Protein AF-A0A2G2Z7M9-F1 (afdb_monomer)

Foldseek 3Di:
DDDDDDDDDDDDDDPPDDDDPPCPPCPPDPLQPDQPQKDKDFAAVCLVVDQKDWDDLSNCVSLVLQCDWAWEWEAEPVRDIFIWTWDHDPRTIITGDRSNVVCVVVVGDGGWMKMWGFPDRDRHTYIYIYTDDDDD

Structure (mmCIF, N/CA/C/O backbone):
data_AF-A0A2G2Z7M9-F1
#
_entry.id   AF-A0A2G2Z7M9-F1
#
loop_
_atom_site.group_PDB
_atom_site.id
_atom_site.type_symbol
_atom_site.label_atom_id
_atom_site.label_alt_id
_atom_site.label_comp_id
_atom_site.label_asym_id
_atom_site.label_entity_id
_atom_site.label_seq_id
_atom_site.pdbx_PDB_ins_code
_atom_site.Cartn_x
_atom_site.Cartn_y
_atom_site.Cartn_z
_atom_site.occupancy
_atom_site.B_iso_or_equiv
_atom_site.auth_seq_id
_atom_site.auth_comp_id
_atom_site.auth_asym_id
_atom_site.auth_atom_id
_atom_site.pdbx_PDB_model_num
ATOM 1 N N . MET A 1 1 ? 53.435 -77.928 -25.955 1.00 36.69 1 MET A N 1
ATOM 2 C CA . MET A 1 1 ? 52.472 -78.988 -25.582 1.00 36.69 1 MET A CA 1
ATOM 3 C C . MET A 1 1 ? 52.298 -78.982 -24.071 1.00 36.69 1 MET A C 1
ATOM 5 O O . MET A 1 1 ? 53.256 -78.711 -23.362 1.00 36.69 1 MET A O 1
ATOM 9 N N . HIS A 1 2 ? 51.055 -79.149 -23.628 1.00 43.03 2 HIS A N 1
ATOM 10 C CA . HIS A 1 2 ? 50.529 -78.867 -22.290 1.00 43.03 2 HIS A CA 1
ATOM 11 C C . HIS A 1 2 ? 51.113 -79.732 -21.168 1.00 43.03 2 HIS A C 1
ATOM 13 O O . HIS A 1 2 ? 51.324 -80.916 -21.385 1.00 43.03 2 HIS A O 1
ATOM 19 N N . HIS A 1 3 ? 51.203 -79.180 -19.951 1.00 38.16 3 HIS A N 1
ATOM 20 C CA . HIS A 1 3 ? 50.955 -79.927 -18.711 1.00 38.16 3 HIS A CA 1
ATOM 21 C C . HIS A 1 3 ? 50.396 -78.995 -17.617 1.00 38.16 3 HIS A C 1
ATOM 23 O O . HIS A 1 3 ? 50.790 -77.837 -17.502 1.00 38.16 3 HIS A O 1
ATOM 29 N N . PHE A 1 4 ? 49.415 -79.506 -16.873 1.00 32.00 4 PHE A N 1
ATOM 30 C CA . PHE A 1 4 ? 48.501 -78.804 -15.964 1.00 32.00 4 PHE A CA 1
ATOM 31 C C . PHE A 1 4 ? 48.712 -79.246 -14.499 1.00 32.00 4 PHE A C 1
ATOM 33 O O . PHE A 1 4 ? 49.033 -80.412 -14.273 1.00 32.00 4 PHE A O 1
ATOM 40 N N . SER A 1 5 ? 48.293 -78.371 -13.562 1.00 41.75 5 SER A N 1
ATOM 41 C CA . SER A 1 5 ? 47.695 -78.644 -12.221 1.00 41.75 5 SER A CA 1
ATOM 42 C C . SER A 1 5 ? 48.623 -78.940 -11.020 1.00 41.75 5 SER A C 1
ATOM 44 O O . SER A 1 5 ? 49.726 -79.415 -11.262 1.00 41.75 5 SER A O 1
ATOM 46 N N . PRO A 1 6 ? 48.202 -78.755 -9.725 1.00 47.72 6 PRO A N 1
ATOM 47 C CA . PRO A 1 6 ? 46.845 -78.475 -9.185 1.00 47.72 6 PRO A CA 1
ATOM 48 C C . PRO A 1 6 ? 46.680 -77.479 -7.978 1.00 47.72 6 PRO A C 1
ATOM 50 O O . PRO A 1 6 ? 47.601 -77.188 -7.230 1.00 47.72 6 PRO A O 1
ATOM 53 N N . LYS A 1 7 ? 45.404 -77.088 -7.759 1.00 36.91 7 LYS A N 1
ATOM 54 C CA . LYS A 1 7 ? 44.588 -76.886 -6.5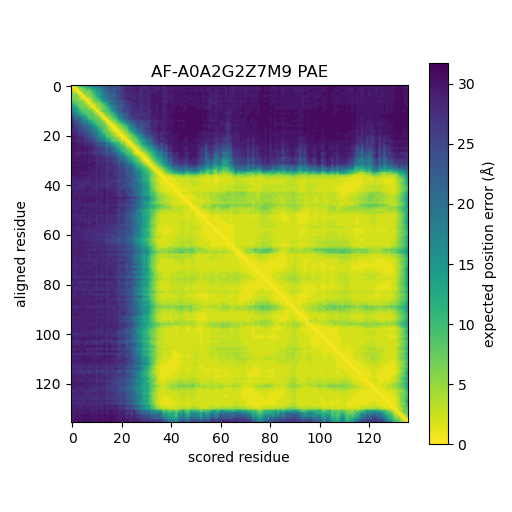16 1.00 36.91 7 LYS A CA 1
ATOM 55 C C . LYS A 1 7 ? 45.106 -76.136 -5.261 1.00 36.91 7 LYS A C 1
ATOM 57 O O . LYS A 1 7 ? 45.993 -76.600 -4.560 1.00 36.91 7 LYS A O 1
ATOM 62 N N . GLY A 1 8 ? 44.280 -75.182 -4.793 1.00 32.78 8 GLY A N 1
ATOM 63 C CA . GLY A 1 8 ? 44.208 -74.726 -3.391 1.00 32.78 8 GLY A CA 1
ATOM 64 C C . GLY A 1 8 ? 42.917 -73.947 -3.060 1.00 32.78 8 GLY A C 1
ATOM 65 O O . GLY A 1 8 ? 42.559 -73.015 -3.763 1.00 32.78 8 GLY A O 1
ATOM 66 N N . LYS A 1 9 ? 42.198 -74.376 -2.013 1.00 37.69 9 LYS A N 1
ATOM 67 C CA . LYS A 1 9 ? 40.903 -73.885 -1.458 1.00 37.69 9 LYS A CA 1
ATOM 68 C C . LYS A 1 9 ? 41.109 -72.510 -0.753 1.00 37.69 9 LYS A C 1
ATOM 70 O O . LYS A 1 9 ? 42.237 -72.232 -0.380 1.00 37.69 9 LYS A O 1
ATOM 75 N N . LYS A 1 10 ? 40.142 -71.626 -0.441 1.00 33.97 10 LYS A N 1
ATOM 76 C CA . LYS A 1 10 ? 38.967 -71.778 0.450 1.00 33.97 10 LYS A CA 1
ATOM 77 C C . LYS A 1 10 ? 38.227 -70.415 0.596 1.00 33.97 10 LYS A C 1
ATOM 79 O O . LYS A 1 10 ? 38.822 -69.361 0.428 1.00 33.97 10 LYS A O 1
ATOM 84 N N . SER A 1 11 ? 36.948 -70.500 0.963 1.00 39.31 11 SER A N 1
ATOM 85 C CA . SER A 1 11 ? 35.932 -69.465 1.266 1.00 39.31 11 SER A CA 1
ATOM 86 C C . SER A 1 11 ? 36.315 -68.349 2.263 1.00 39.31 11 SER A C 1
ATOM 88 O O . SER A 1 11 ? 36.946 -68.653 3.275 1.00 39.31 11 SER A O 1
ATOM 90 N N . LYS A 1 12 ? 35.781 -67.123 2.076 1.00 35.12 12 LYS A N 1
ATOM 91 C CA . LYS A 1 12 ? 34.928 -66.457 3.091 1.00 35.12 12 LYS A CA 1
ATOM 92 C C . LYS A 1 12 ? 34.176 -65.225 2.571 1.00 35.12 12 LYS A C 1
ATOM 94 O O . LYS A 1 12 ? 34.709 -64.400 1.839 1.00 35.12 12 LYS A O 1
ATOM 99 N N . SER A 1 13 ? 32.923 -65.145 3.006 1.00 43.12 13 SER A N 1
ATOM 100 C CA . SER A 1 13 ? 31.989 -64.031 2.892 1.00 43.12 13 SER A CA 1
ATOM 101 C C . SER A 1 13 ? 32.486 -62.779 3.609 1.00 43.12 13 SER A C 1
ATOM 103 O O . SER A 1 13 ? 32.940 -62.891 4.747 1.00 43.12 13 SER A O 1
ATOM 105 N N . ASP A 1 14 ? 32.218 -61.602 3.046 1.00 37.69 14 ASP A N 1
ATOM 106 C CA . ASP A 1 14 ? 31.834 -60.466 3.882 1.00 37.69 14 ASP A CA 1
ATOM 107 C C . ASP A 1 14 ? 30.804 -59.590 3.160 1.00 37.69 14 ASP A C 1
ATOM 109 O O . ASP A 1 14 ? 31.100 -58.800 2.262 1.00 37.69 14 ASP A O 1
ATOM 113 N N . SER A 1 15 ? 29.543 -59.809 3.524 1.00 43.66 15 SER A N 1
ATOM 114 C CA . SER A 1 15 ? 28.413 -58.997 3.099 1.00 43.66 15 SER A CA 1
ATOM 115 C C . SER A 1 15 ? 28.468 -57.682 3.871 1.00 43.66 15 SER A C 1
ATOM 117 O O . SER A 1 15 ? 27.838 -57.557 4.923 1.00 43.66 15 SER A O 1
ATOM 119 N N . LYS A 1 16 ? 29.166 -56.671 3.343 1.00 46.91 16 LYS A N 1
ATOM 120 C CA . LYS A 1 16 ? 28.990 -55.300 3.838 1.00 46.91 16 LYS A CA 1
ATOM 121 C C . LYS A 1 16 ? 27.568 -54.844 3.511 1.00 46.91 16 LYS A C 1
ATOM 123 O O . LYS A 1 16 ? 27.273 -54.435 2.391 1.00 46.91 16 LYS A O 1
ATOM 128 N N . ARG A 1 17 ? 26.676 -54.931 4.502 1.00 44.97 17 ARG A N 1
ATOM 129 C CA . ARG A 1 17 ? 25.373 -54.260 4.488 1.00 44.97 17 ARG A CA 1
ATOM 130 C C . ARG A 1 17 ? 25.631 -52.760 4.384 1.00 44.97 17 ARG A C 1
ATOM 132 O O . ARG A 1 17 ? 26.062 -52.137 5.349 1.00 44.97 17 ARG A O 1
ATOM 139 N N . VAL A 1 18 ? 25.386 -52.193 3.209 1.00 46.50 18 VAL A N 1
ATOM 140 C CA . VAL A 1 18 ? 25.305 -50.742 3.037 1.00 46.50 18 VAL A CA 1
ATOM 141 C C . VAL A 1 18 ? 24.075 -50.275 3.822 1.00 46.50 18 VAL A C 1
ATOM 143 O O . VAL A 1 18 ? 22.989 -50.815 3.588 1.00 46.50 18 VAL A O 1
ATOM 146 N N . PRO A 1 19 ? 24.189 -49.334 4.775 1.00 52.28 19 PRO A N 1
ATOM 147 C CA . PRO A 1 19 ? 23.010 -48.794 5.429 1.00 52.28 19 PRO A CA 1
ATOM 148 C C . PRO A 1 19 ? 22.167 -48.068 4.382 1.00 52.28 19 PRO A C 1
ATOM 150 O O . PRO A 1 19 ? 22.685 -47.254 3.616 1.00 52.28 19 PRO A O 1
ATOM 153 N N . ALA A 1 20 ? 20.870 -48.370 4.342 1.00 52.38 20 ALA A N 1
ATOM 154 C CA . ALA A 1 20 ? 19.930 -47.619 3.525 1.00 52.38 20 ALA A CA 1
ATOM 155 C C . ALA A 1 20 ? 20.014 -46.125 3.896 1.00 52.38 20 ALA A C 1
ATOM 157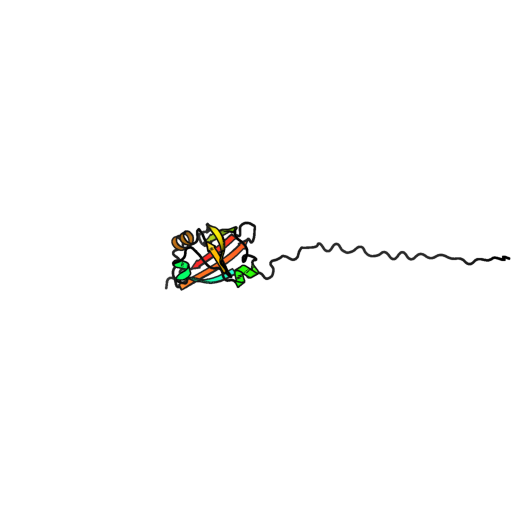 O O . ALA A 1 20 ? 20.111 -45.813 5.090 1.00 52.38 20 ALA A O 1
ATOM 158 N N . PRO A 1 21 ? 19.964 -45.199 2.921 1.00 48.75 21 PRO A N 1
ATOM 159 C CA . PRO A 1 21 ? 19.905 -43.778 3.220 1.00 48.75 21 PRO A CA 1
ATOM 160 C C . PRO A 1 21 ? 18.720 -43.534 4.149 1.00 48.75 21 PRO A C 1
ATOM 162 O O . PRO A 1 21 ? 17.596 -43.951 3.844 1.00 48.75 21 PRO A O 1
ATOM 165 N N . ARG A 1 22 ? 18.962 -42.890 5.297 1.00 53.31 22 ARG A N 1
ATOM 166 C CA . ARG A 1 22 ? 17.870 -42.372 6.120 1.00 53.31 22 ARG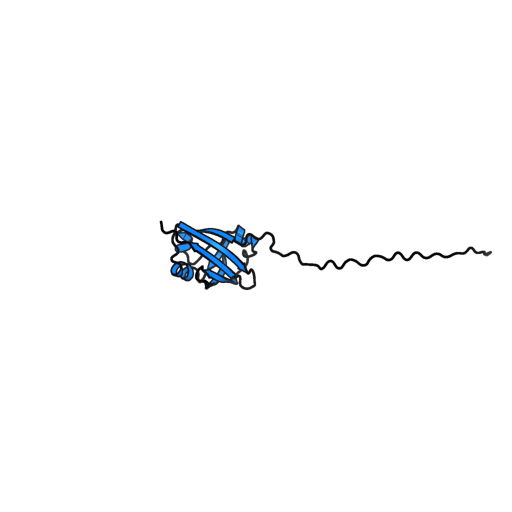 A CA 1
ATOM 167 C C . ARG A 1 22 ? 16.985 -41.552 5.193 1.00 53.31 22 ARG A C 1
ATOM 169 O O . ARG A 1 22 ? 17.460 -40.618 4.553 1.00 53.31 22 ARG A O 1
ATOM 176 N N . LYS A 1 23 ? 15.702 -41.904 5.114 1.00 44.25 23 LYS A N 1
ATOM 177 C CA . LYS A 1 23 ? 14.692 -40.987 4.594 1.00 44.25 23 LYS A CA 1
ATOM 178 C C . LYS A 1 23 ? 14.540 -39.873 5.620 1.00 44.25 23 LYS A C 1
ATOM 180 O O . LYS A 1 23 ? 13.598 -39.860 6.403 1.00 44.25 23 LYS A O 1
ATOM 185 N N . GLU A 1 24 ? 15.511 -38.971 5.650 1.00 45.19 24 GLU A N 1
ATOM 186 C CA . GLU A 1 24 ? 15.273 -37.623 6.127 1.00 45.19 24 GLU A CA 1
ATOM 187 C C . GLU A 1 24 ? 14.174 -37.081 5.225 1.00 45.19 24 GLU A C 1
ATOM 189 O O . GLU A 1 24 ? 14.332 -36.981 4.006 1.00 45.19 24 GLU A O 1
ATOM 194 N N . ALA A 1 25 ? 12.993 -36.892 5.814 1.00 44.81 25 ALA A N 1
ATOM 195 C CA . ALA A 1 25 ? 11.885 -36.263 5.136 1.00 44.81 25 ALA A CA 1
ATOM 196 C C . ALA A 1 25 ? 12.426 -34.964 4.545 1.00 44.81 25 ALA A C 1
ATOM 198 O O . ALA A 1 25 ? 12.892 -34.093 5.281 1.00 44.81 25 ALA A O 1
ATOM 199 N N . TYR A 1 26 ? 12.408 -34.864 3.217 1.00 49.75 26 TYR A N 1
ATOM 200 C CA . TYR A 1 26 ? 12.644 -33.611 2.531 1.00 49.75 26 TYR A CA 1
ATOM 201 C C . TYR A 1 26 ? 11.489 -32.697 2.935 1.00 49.75 26 TYR A C 1
ATOM 203 O O . TYR A 1 26 ? 10.446 -32.666 2.289 1.00 49.75 26 TYR A O 1
ATOM 211 N N . LEU A 1 27 ? 11.632 -32.017 4.070 1.00 53.88 27 LEU A N 1
ATOM 212 C CA . LEU A 1 27 ? 10.898 -30.798 4.319 1.00 53.88 27 LEU A CA 1
ATOM 213 C C . LEU A 1 27 ? 11.483 -29.829 3.294 1.00 53.88 27 LEU A C 1
ATOM 215 O O . LEU A 1 27 ? 12.656 -29.470 3.435 1.00 53.88 27 LEU A O 1
ATOM 219 N N . PRO A 1 28 ? 10.756 -29.455 2.223 1.00 51.66 28 PRO A N 1
ATOM 220 C CA . PRO A 1 28 ? 11.239 -28.381 1.379 1.00 51.66 28 PRO A CA 1
ATOM 221 C C . PRO A 1 28 ? 11.499 -27.201 2.310 1.00 51.66 28 PRO A C 1
ATOM 223 O O . PRO A 1 28 ? 10.629 -26.848 3.113 1.00 51.66 28 PRO A O 1
ATOM 226 N N . ALA A 1 29 ? 12.715 -26.654 2.261 1.00 51.03 29 ALA A N 1
ATOM 227 C CA . ALA A 1 29 ? 13.058 -25.454 3.003 1.00 51.03 29 ALA A CA 1
ATOM 228 C C . ALA A 1 29 ? 11.910 -24.455 2.828 1.00 51.03 29 ALA A C 1
ATOM 230 O O . ALA A 1 29 ? 11.551 -24.132 1.694 1.00 51.03 29 ALA A O 1
ATOM 231 N N . LEU A 1 30 ? 11.284 -24.034 3.933 1.00 47.94 30 LEU A N 1
ATOM 232 C CA . LEU A 1 30 ? 10.222 -23.033 3.898 1.00 47.94 30 LEU A CA 1
ATOM 233 C C . LEU A 1 30 ? 10.747 -21.848 3.071 1.00 47.94 30 LEU A C 1
ATOM 235 O O . LEU A 1 30 ? 11.729 -21.238 3.503 1.00 47.94 30 LEU A O 1
ATOM 239 N N . PRO A 1 31 ? 10.140 -21.471 1.928 1.00 53.78 31 PRO A N 1
ATOM 240 C CA . PRO A 1 31 ? 10.666 -20.389 1.087 1.00 53.78 31 PRO A CA 1
ATOM 241 C C . PRO A 1 31 ? 10.528 -18.986 1.707 1.00 53.78 31 PRO A C 1
ATOM 243 O O . PRO A 1 31 ? 10.383 -18.004 0.988 1.00 53.78 3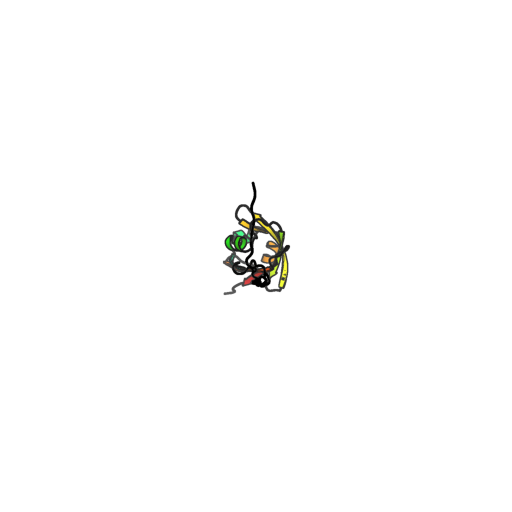1 PRO A O 1
ATOM 246 N N . PHE A 1 32 ? 10.483 -18.861 3.036 1.00 53.50 32 PHE A N 1
ATOM 247 C CA . PHE A 1 32 ? 9.993 -17.661 3.708 1.00 53.50 32 PHE A CA 1
ATOM 248 C C . PHE A 1 32 ? 10.633 -17.351 5.066 1.00 53.50 32 PHE A C 1
ATOM 250 O O . PHE A 1 32 ? 10.075 -16.530 5.791 1.00 53.50 32 PHE A O 1
ATOM 257 N N . ALA A 1 33 ? 11.767 -17.952 5.436 1.00 48.94 33 ALA A N 1
ATOM 258 C CA . ALA A 1 33 ? 12.385 -17.640 6.732 1.00 48.94 33 ALA A CA 1
ATOM 259 C C . ALA A 1 33 ? 12.943 -16.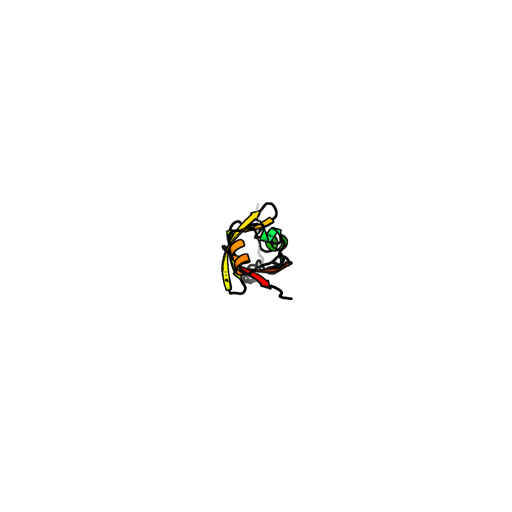198 6.820 1.00 48.94 33 ALA A C 1
ATOM 261 O O . ALA A 1 33 ? 13.016 -15.662 7.916 1.00 48.94 33 ALA A O 1
ATOM 262 N N . ASN A 1 34 ? 13.238 -15.537 5.686 1.00 55.56 34 ASN A N 1
ATOM 263 C CA . ASN A 1 34 ? 13.869 -14.201 5.655 1.00 55.56 34 ASN A CA 1
ATOM 264 C C . ASN A 1 34 ? 13.106 -13.136 4.837 1.00 55.56 34 ASN A C 1
ATOM 266 O O . ASN A 1 34 ? 13.667 -12.096 4.490 1.00 55.56 34 ASN A O 1
ATOM 270 N N . ALA A 1 35 ? 11.838 -13.364 4.480 1.00 64.31 35 ALA A N 1
ATOM 271 C CA . ALA A 1 35 ? 11.069 -12.329 3.789 1.00 64.31 35 ALA A CA 1
ATOM 272 C C . ALA A 1 35 ? 10.630 -11.255 4.797 1.00 64.31 35 ALA A C 1
ATOM 274 O O . ALA A 1 35 ? 9.857 -11.551 5.706 1.00 64.31 35 ALA A O 1
ATOM 275 N N . ASN A 1 36 ? 11.078 -10.005 4.624 1.00 85.56 36 ASN A N 1
ATOM 276 C CA . ASN A 1 36 ? 10.497 -8.857 5.328 1.00 85.56 36 ASN A CA 1
ATOM 277 C C . ASN A 1 36 ? 9.026 -8.726 4.916 1.00 85.56 36 ASN A C 1
ATOM 279 O O . ASN A 1 36 ? 8.714 -8.128 3.886 1.00 85.56 36 ASN A O 1
ATOM 283 N N . ARG A 1 37 ? 8.126 -9.340 5.691 1.00 92.94 37 ARG A N 1
ATOM 284 C CA . ARG A 1 37 ? 6.685 -9.399 5.402 1.00 92.94 37 ARG A CA 1
ATOM 285 C C . ARG A 1 37 ? 5.956 -8.105 5.707 1.00 92.94 37 ARG A C 1
ATOM 287 O O . ARG A 1 37 ? 4.759 -8.031 5.467 1.00 92.94 37 ARG A O 1
ATOM 294 N N . GLN A 1 38 ? 6.643 -7.088 6.203 1.00 95.06 38 GLN A N 1
ATOM 295 C CA . GLN A 1 38 ? 6.039 -5.794 6.454 1.00 95.06 38 GLN A CA 1
ATOM 296 C C . GLN A 1 38 ? 6.989 -4.658 6.111 1.00 95.06 38 GLN A C 1
ATOM 298 O O . GLN A 1 38 ? 8.208 -4.835 6.093 1.00 95.06 38 GLN A O 1
ATOM 303 N N . PHE A 1 39 ? 6.415 -3.487 5.880 1.00 95.12 39 PHE A N 1
ATOM 304 C CA . PHE A 1 39 ? 7.142 -2.229 5.873 1.00 95.12 39 PHE A CA 1
ATOM 305 C C . PHE A 1 39 ? 6.286 -1.123 6.478 1.00 95.12 39 PHE A C 1
ATOM 307 O O . PHE A 1 39 ? 5.057 -1.196 6.432 1.00 95.12 39 PHE A O 1
ATOM 314 N N . VAL A 1 40 ? 6.954 -0.100 7.006 1.00 94.62 40 VAL A N 1
ATOM 315 C CA . VAL A 1 40 ? 6.341 1.138 7.492 1.00 94.62 40 VAL A CA 1
ATOM 316 C C . VAL A 1 40 ? 6.810 2.282 6.602 1.00 94.62 40 VAL A C 1
ATOM 318 O O . VAL A 1 40 ? 7.962 2.308 6.159 1.00 94.62 40 VAL A O 1
ATOM 321 N N . SER A 1 41 ? 5.915 3.211 6.298 1.00 94.19 41 SER A N 1
ATOM 322 C CA . SER A 1 41 ? 6.231 4.440 5.580 1.00 94.19 41 SER A CA 1
ATOM 323 C C . SER A 1 41 ? 5.259 5.544 5.994 1.00 94.19 41 SER A C 1
ATOM 325 O O . SER A 1 41 ? 4.384 5.332 6.827 1.00 94.19 41 SER A O 1
ATOM 327 N N . THR A 1 42 ? 5.425 6.725 5.416 1.00 94.44 42 THR A N 1
ATOM 328 C CA . THR A 1 42 ? 4.597 7.897 5.691 1.00 94.44 42 THR A CA 1
ATOM 329 C C . THR A 1 42 ? 3.816 8.251 4.438 1.00 94.44 42 THR A C 1
ATOM 331 O O . THR A 1 42 ? 4.345 8.184 3.323 1.00 94.44 42 THR A O 1
ATOM 334 N N . ILE A 1 43 ? 2.549 8.616 4.599 1.00 94.31 43 ILE A N 1
ATOM 335 C CA . ILE A 1 43 ? 1.722 9.077 3.490 1.00 94.31 43 ILE A CA 1
ATOM 336 C C . ILE A 1 43 ? 2.269 10.412 2.991 1.00 94.31 43 ILE A C 1
ATOM 338 O O . ILE A 1 43 ? 2.247 11.424 3.687 1.00 94.31 43 ILE A O 1
ATOM 342 N N . ASN A 1 44 ? 2.763 10.411 1.758 1.00 92.69 44 ASN A N 1
ATOM 343 C CA . ASN A 1 44 ? 3.200 11.618 1.072 1.00 92.69 44 ASN A CA 1
ATOM 344 C C . ASN A 1 44 ? 2.072 12.160 0.164 1.00 92.69 44 ASN A C 1
ATOM 346 O O . ASN A 1 44 ? 1.128 11.426 -0.155 1.00 92.69 44 ASN A O 1
ATOM 350 N N . PRO A 1 45 ? 2.170 13.416 -0.312 1.00 93.00 45 PRO A N 1
ATOM 351 C CA . PRO A 1 45 ? 1.166 13.990 -1.208 1.00 93.00 45 PRO A CA 1
ATOM 352 C C . PRO A 1 45 ? 0.946 13.156 -2.482 1.00 93.00 45 PRO A C 1
ATOM 354 O O . PRO A 1 45 ? -0.183 13.003 -2.941 1.00 93.00 45 PRO A O 1
ATOM 357 N N . TYR A 1 46 ? 2.003 12.541 -3.025 1.00 89.00 46 TYR A N 1
ATOM 358 C CA . TYR A 1 46 ? 1.926 11.707 -4.230 1.00 89.00 46 TYR A CA 1
ATOM 359 C C . TYR A 1 46 ? 1.027 10.475 -4.059 1.00 89.00 46 TYR A C 1
ATOM 361 O O . TYR A 1 46 ? 0.331 10.106 -5.006 1.00 89.00 46 TYR A O 1
ATOM 369 N N . SER A 1 47 ? 0.999 9.866 -2.871 1.00 87.81 47 SER A N 1
ATOM 370 C CA . SER A 1 47 ? 0.112 8.747 -2.538 1.00 87.81 47 SER A CA 1
ATOM 371 C C . SER A 1 47 ? -1.362 9.166 -2.492 1.00 87.81 47 SER A C 1
ATOM 373 O O . SER A 1 47 ? -2.241 8.330 -2.700 1.00 87.81 47 SER A O 1
ATOM 375 N N . LEU A 1 48 ? -1.663 10.448 -2.252 1.00 90.56 48 LEU A N 1
ATOM 376 C CA . LEU A 1 48 ? -3.035 10.969 -2.219 1.00 90.56 48 LEU A CA 1
ATOM 377 C C . LEU A 1 48 ? -3.472 11.616 -3.546 1.00 90.56 48 LEU A C 1
ATOM 379 O O . LEU A 1 48 ? -4.634 11.508 -3.934 1.00 90.56 48 LEU A O 1
ATOM 383 N N . CYS A 1 49 ? -2.564 12.210 -4.315 1.00 90.25 49 CYS A N 1
ATOM 384 C CA . CYS A 1 49 ? -2.912 12.776 -5.623 1.00 90.25 49 CYS A CA 1
ATOM 385 C C . CYS A 1 49 ? -3.078 11.696 -6.705 1.00 90.25 49 CYS A C 1
ATOM 387 O O . CYS A 1 49 ? -3.873 11.859 -7.628 1.00 90.25 49 CYS A O 1
ATOM 389 N N . ASN A 1 50 ? -2.384 10.560 -6.576 1.00 89.19 50 ASN A N 1
ATOM 390 C CA . ASN A 1 50 ? -2.451 9.476 -7.554 1.00 89.19 50 ASN A CA 1
ATOM 391 C C . ASN A 1 50 ? -3.455 8.381 -7.170 1.00 89.19 50 ASN A C 1
ATOM 393 O O . ASN A 1 50 ? -3.722 8.153 -5.987 1.00 89.19 50 ASN A O 1
ATOM 397 N N . PRO A 1 51 ? -3.975 7.620 -8.151 1.00 90.81 51 PRO A N 1
ATOM 398 C CA . PRO A 1 51 ? -4.785 6.429 -7.893 1.00 90.81 51 PRO A CA 1
ATOM 399 C C . PRO A 1 51 ? -3.942 5.205 -7.477 1.00 90.81 51 PRO A C 1
ATOM 401 O O . PRO A 1 51 ? -4.459 4.086 -7.454 1.00 90.81 51 PRO A O 1
ATOM 404 N N . TYR A 1 52 ? -2.658 5.411 -7.167 1.00 92.44 52 TYR A N 1
ATOM 405 C CA . TYR A 1 52 ? -1.663 4.377 -6.906 1.00 92.44 52 TYR A CA 1
ATOM 406 C C . TYR A 1 52 ? -1.009 4.574 -5.540 1.00 92.44 52 TYR A C 1
ATOM 408 O O . TYR A 1 52 ? -0.706 5.703 -5.155 1.00 92.44 52 TYR A O 1
ATOM 416 N N . LEU A 1 53 ? -0.718 3.464 -4.866 1.00 94.94 53 LEU A N 1
ATOM 417 C CA . LEU A 1 53 ? 0.196 3.410 -3.731 1.00 94.94 53 LEU A CA 1
ATOM 418 C C . LEU A 1 53 ? 1.435 2.612 -4.135 1.00 94.94 53 LEU A C 1
ATOM 420 O O . LEU A 1 53 ? 1.332 1.421 -4.434 1.00 94.94 53 LEU A O 1
ATOM 424 N N . TYR A 1 54 ? 2.603 3.248 -4.137 1.00 94.69 54 TYR A N 1
ATOM 425 C CA . TYR A 1 54 ? 3.862 2.558 -4.403 1.00 94.69 54 TYR A CA 1
ATOM 426 C C . TYR A 1 54 ? 4.306 1.756 -3.182 1.00 94.69 54 TYR A C 1
ATOM 428 O O . TYR A 1 54 ? 4.326 2.261 -2.062 1.00 94.69 54 TYR A O 1
ATOM 436 N N . LEU A 1 55 ? 4.687 0.502 -3.409 1.00 94.50 55 LEU A N 1
ATOM 437 C CA . LEU A 1 55 ? 5.266 -0.352 -2.381 1.00 94.50 55 LEU A CA 1
ATOM 438 C C . LEU A 1 55 ? 6.771 -0.126 -2.304 1.00 94.50 55 LEU A C 1
ATOM 440 O O . LEU A 1 55 ? 7.433 0.098 -3.321 1.00 94.50 55 LEU A O 1
ATOM 444 N N . GLN A 1 56 ? 7.332 -0.253 -1.101 1.00 94.38 56 GLN A N 1
ATOM 445 C CA . GLN A 1 56 ? 8.781 -0.244 -0.946 1.00 94.38 56 GLN A CA 1
ATOM 446 C C . GLN A 1 56 ? 9.409 -1.371 -1.769 1.00 94.38 56 GLN A C 1
ATOM 448 O O . GLN A 1 56 ? 9.010 -2.535 -1.681 1.00 94.38 56 GLN A O 1
ATOM 453 N N . LEU A 1 57 ? 10.431 -1.030 -2.555 1.00 93.19 57 LEU A N 1
ATOM 454 C CA . LEU A 1 57 ? 11.060 -1.974 -3.475 1.00 93.19 57 LEU A CA 1
ATOM 455 C C . LEU A 1 57 ? 11.678 -3.172 -2.742 1.00 93.19 57 LEU A C 1
ATOM 457 O O . LEU A 1 57 ? 11.568 -4.297 -3.219 1.00 93.19 57 LEU A O 1
ATOM 461 N N . ALA A 1 58 ? 12.291 -2.948 -1.576 1.00 93.12 58 ALA A N 1
ATOM 462 C CA . ALA A 1 58 ? 12.861 -4.018 -0.759 1.00 93.12 58 ALA A CA 1
ATOM 463 C C . ALA A 1 58 ? 11.78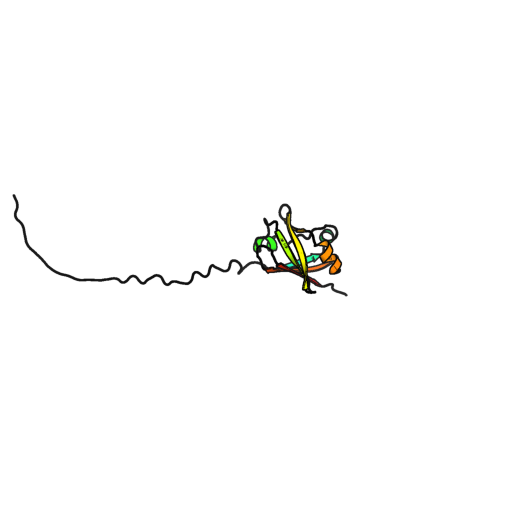9 -5.023 -0.305 1.00 93.12 58 ALA A C 1
ATOM 465 O O . ALA A 1 58 ? 11.975 -6.227 -0.470 1.00 93.12 58 ALA A O 1
ATOM 466 N N . PHE A 1 59 ? 10.642 -4.525 0.170 1.00 94.56 59 PHE A N 1
ATOM 467 C CA . PHE A 1 59 ? 9.478 -5.342 0.519 1.00 94.56 59 PHE A CA 1
ATOM 468 C C . PHE A 1 59 ? 8.937 -6.109 -0.694 1.00 94.56 59 PHE A C 1
ATOM 470 O O . PHE A 1 59 ? 8.674 -7.307 -0.616 1.00 94.56 59 PHE A O 1
ATOM 477 N N . ALA A 1 60 ? 8.793 -5.447 -1.843 1.00 94.31 60 ALA A N 1
ATOM 478 C CA . ALA A 1 60 ? 8.299 -6.106 -3.044 1.00 94.31 60 ALA A CA 1
ATOM 479 C C . ALA A 1 60 ? 9.260 -7.202 -3.537 1.00 94.31 60 ALA A C 1
ATOM 481 O O . ALA A 1 60 ? 8.810 -8.269 -3.950 1.00 94.31 60 ALA A O 1
ATOM 482 N N . LYS A 1 61 ? 10.576 -6.967 -3.474 1.00 93.38 61 LYS A N 1
ATOM 483 C CA . LYS A 1 61 ? 11.607 -7.939 -3.865 1.00 93.38 61 LYS A CA 1
ATOM 484 C C . LYS A 1 61 ? 11.623 -9.151 -2.938 1.00 93.38 61 LYS A C 1
ATOM 486 O O . LYS A 1 61 ? 11.528 -10.272 -3.429 1.00 93.38 61 LYS A O 1
ATOM 491 N N . SER A 1 62 ? 11.687 -8.937 -1.622 1.00 93.44 62 SER A N 1
ATOM 492 C CA . SER A 1 62 ? 11.762 -10.024 -0.633 1.00 93.44 62 SER A CA 1
ATOM 493 C C . SER A 1 62 ? 10.529 -10.932 -0.645 1.00 93.44 62 SER A C 1
ATOM 495 O O . SER A 1 62 ? 10.628 -12.104 -0.295 1.00 93.44 62 SER A O 1
ATOM 497 N N . ASN A 1 63 ? 9.379 -10.406 -1.078 1.00 93.50 63 ASN A N 1
ATOM 498 C CA . ASN A 1 63 ? 8.122 -11.147 -1.172 1.00 93.50 63 ASN A CA 1
ATOM 499 C C . ASN A 1 63 ? 7.765 -11.596 -2.605 1.00 93.50 63 ASN A C 1
ATOM 501 O O . ASN A 1 63 ? 6.663 -12.100 -2.823 1.00 93.50 63 ASN A O 1
ATOM 505 N N . GLY A 1 64 ? 8.650 -11.423 -3.595 1.00 92.62 64 GLY A N 1
ATOM 506 C CA . GLY A 1 64 ? 8.410 -11.891 -4.969 1.00 92.62 64 GLY A CA 1
ATOM 507 C C . GLY A 1 64 ? 7.276 -11.164 -5.709 1.00 92.62 64 GLY A C 1
ATOM 508 O O . GLY A 1 64 ? 6.587 -11.755 -6.537 1.00 92.62 64 GLY A O 1
ATOM 509 N N . LEU A 1 65 ? 7.056 -9.882 -5.406 1.00 93.12 65 LEU A N 1
ATOM 510 C CA . LEU A 1 65 ? 5.972 -9.059 -5.959 1.00 93.12 65 LEU A CA 1
ATOM 511 C C . LEU A 1 65 ? 6.389 -8.223 -7.187 1.00 93.12 65 LEU A C 1
ATOM 513 O O . LEU A 1 65 ? 5.522 -7.724 -7.897 1.00 93.12 65 LEU A O 1
ATOM 517 N N . VAL A 1 66 ? 7.694 -8.080 -7.459 1.00 91.50 66 VAL A N 1
ATOM 518 C CA . VAL A 1 66 ? 8.258 -7.136 -8.455 1.00 91.50 66 VAL A CA 1
ATOM 519 C C . VAL A 1 66 ? 7.748 -7.280 -9.887 1.00 91.50 66 VAL A C 1
ATOM 521 O O . VAL A 1 66 ? 7.423 -6.283 -10.519 1.00 91.50 66 VAL A O 1
ATOM 524 N N . ASN A 1 67 ? 7.612 -8.506 -10.383 1.00 87.44 67 ASN A N 1
ATOM 525 C CA . ASN A 1 67 ? 7.217 -8.768 -11.771 1.00 87.44 67 ASN A CA 1
ATOM 526 C C . ASN A 1 67 ? 5.792 -9.323 -11.866 1.00 87.44 67 ASN A C 1
ATOM 528 O O . ASN A 1 67 ? 5.436 -9.996 -12.831 1.00 87.44 67 ASN A O 1
ATOM 532 N N . LYS A 1 68 ? 4.972 -9.083 -10.836 1.00 88.25 68 LYS A N 1
ATOM 533 C CA . LYS A 1 68 ? 3.643 -9.675 -10.717 1.00 88.25 68 LYS A CA 1
ATOM 534 C C . LYS A 1 68 ? 2.569 -8.638 -11.018 1.00 88.25 68 LYS A C 1
ATOM 536 O O . LYS A 1 68 ? 2.447 -7.630 -10.329 1.00 88.25 68 LYS A O 1
ATOM 541 N N . ARG A 1 69 ? 1.732 -8.935 -12.013 1.00 94.94 69 ARG A N 1
ATOM 542 C CA . ARG A 1 69 ? 0.436 -8.276 -12.197 1.00 94.94 69 ARG A CA 1
ATOM 543 C C . ARG A 1 69 ? -0.661 -9.215 -11.714 1.00 94.94 69 ARG A C 1
ATOM 545 O O . ARG A 1 69 ? -0.936 -10.215 -12.369 1.00 94.94 69 ARG A O 1
ATOM 552 N N . CYS A 1 70 ? -1.279 -8.930 -10.572 1.00 95.62 70 CYS A N 1
ATOM 553 C CA . CYS A 1 70 ? -2.316 -9.803 -10.017 1.00 95.62 70 CYS A CA 1
ATOM 554 C C . CYS A 1 70 ? -3.340 -9.045 -9.175 1.00 95.62 70 CYS A C 1
ATOM 556 O O . CYS A 1 70 ? -3.083 -7.948 -8.682 1.00 95.62 70 CYS A O 1
ATOM 558 N N . LYS A 1 71 ? -4.502 -9.668 -8.963 1.00 97.50 71 LYS A N 1
ATOM 559 C CA . LYS A 1 71 ? -5.429 -9.226 -7.918 1.00 97.50 71 LYS A CA 1
ATOM 560 C C . LYS A 1 71 ? -4.770 -9.409 -6.549 1.00 97.50 71 LYS A C 1
ATOM 562 O O . LYS A 1 71 ? -4.023 -10.364 -6.343 1.00 97.50 71 LYS A O 1
ATOM 567 N N . MET A 1 72 ? -5.066 -8.507 -5.629 1.00 97.12 72 MET A N 1
ATOM 568 C CA . MET A 1 72 ? -4.616 -8.518 -4.240 1.00 97.12 72 MET A CA 1
ATOM 569 C C . MET A 1 72 ? -5.775 -8.075 -3.349 1.00 97.12 72 MET A C 1
ATOM 571 O O . MET A 1 72 ? -6.664 -7.365 -3.807 1.00 97.12 72 MET A O 1
ATOM 575 N N . ILE A 1 73 ? -5.780 -8.490 -2.087 1.00 98.00 73 ILE A N 1
ATOM 576 C CA . ILE A 1 73 ? -6.741 -8.009 -1.092 1.00 98.00 73 ILE A CA 1
ATOM 577 C C . ILE A 1 73 ? -5.967 -7.278 0.002 1.00 98.00 73 ILE A C 1
ATOM 579 O O . ILE A 1 73 ? -5.059 -7.854 0.604 1.00 98.00 73 ILE A O 1
ATOM 583 N N . LEU A 1 74 ? -6.337 -6.025 0.264 1.00 97.38 74 LEU A N 1
ATOM 584 C CA . LEU A 1 74 ? -5.923 -5.307 1.467 1.00 97.38 74 LEU A CA 1
ATOM 585 C C . LEU A 1 74 ? -7.044 -5.353 2.500 1.00 97.38 74 LEU A C 1
ATOM 587 O O . LEU A 1 74 ? -8.185 -5.039 2.180 1.00 97.38 74 LEU A O 1
ATOM 591 N N . ARG A 1 75 ? -6.729 -5.739 3.732 1.00 97.44 75 ARG A N 1
ATOM 592 C CA . ARG A 1 75 ? -7.644 -5.644 4.872 1.00 97.44 75 ARG A CA 1
ATOM 593 C C . ARG A 1 75 ? -7.284 -4.429 5.704 1.00 97.44 75 ARG A C 1
ATOM 595 O O . ARG A 1 75 ? -6.109 -4.242 5.988 1.00 97.44 75 ARG A O 1
ATOM 602 N N . ASP A 1 76 ? -8.254 -3.609 6.077 1.00 95.31 76 ASP A N 1
ATOM 603 C CA . ASP A 1 76 ? -8.000 -2.538 7.044 1.00 95.31 76 ASP A CA 1
ATOM 604 C C . ASP A 1 76 ? -8.188 -3.019 8.491 1.00 95.31 76 ASP A C 1
ATOM 606 O O . ASP A 1 76 ? -8.597 -4.155 8.745 1.00 95.31 76 ASP A O 1
ATOM 610 N N . LEU A 1 77 ? -7.892 -2.142 9.452 1.00 92.00 77 LEU A N 1
ATOM 611 C CA . LEU A 1 77 ? -8.055 -2.419 10.883 1.00 92.00 77 LEU A CA 1
ATOM 612 C C . LEU A 1 77 ? -9.510 -2.718 11.279 1.00 92.00 77 LEU A C 1
ATOM 614 O O . LEU A 1 77 ? -9.749 -3.441 12.243 1.00 92.00 77 LEU A O 1
ATOM 618 N N . LYS A 1 78 ? -10.482 -2.231 10.499 1.00 93.31 78 LYS A N 1
ATOM 619 C CA . LYS A 1 78 ? -11.915 -2.520 10.664 1.00 93.31 78 LYS A CA 1
ATOM 620 C C . LYS A 1 78 ? -12.316 -3.856 10.020 1.00 93.31 78 LYS A C 1
ATOM 622 O O . LYS A 1 78 ? -13.503 -4.123 9.862 1.00 93.31 78 LYS A O 1
ATOM 627 N N . GLN A 1 79 ? -11.342 -4.681 9.623 1.00 93.50 79 GLN A N 1
ATOM 628 C CA . GLN A 1 79 ? -11.513 -5.971 8.945 1.00 93.50 79 GLN A CA 1
ATOM 629 C C . GLN A 1 79 ? -12.252 -5.886 7.598 1.00 93.50 79 GLN A C 1
ATOM 631 O O . GLN A 1 79 ? -12.652 -6.912 7.038 1.00 93.50 79 GLN A O 1
ATOM 636 N N . ARG A 1 80 ? -12.398 -4.688 7.016 1.00 96.00 80 ARG A N 1
ATOM 637 C CA . ARG A 1 80 ? -12.979 -4.535 5.677 1.00 96.00 80 ARG A CA 1
ATOM 638 C C . ARG A 1 80 ? -11.958 -4.982 4.647 1.00 96.00 80 ARG A C 1
ATOM 640 O O . ARG A 1 80 ? -10.771 -4.686 4.762 1.00 96.00 80 ARG A O 1
ATOM 647 N N . SER A 1 81 ? -12.428 -5.700 3.633 1.00 96.88 81 SER A N 1
ATOM 648 C CA . SER A 1 81 ? -11.585 -6.207 2.552 1.00 96.88 81 SER A CA 1
ATOM 649 C C . SER A 1 81 ? -11.716 -5.334 1.312 1.00 96.88 81 SER A C 1
ATOM 651 O O . SER A 1 81 ? -12.809 -5.128 0.792 1.00 96.88 81 SER A O 1
ATOM 653 N N . TRP A 1 82 ? -10.578 -4.875 0.814 1.00 97.50 82 TRP A N 1
ATOM 654 C CA . TRP A 1 82 ? -10.462 -3.985 -0.326 1.00 97.50 82 TRP A CA 1
ATOM 655 C C . TRP A 1 82 ? -9.788 -4.730 -1.483 1.00 97.50 82 TRP A C 1
ATOM 657 O O . TRP A 1 82 ? -8.597 -5.052 -1.388 1.00 97.50 82 TRP A O 1
ATOM 667 N N . PRO A 1 83 ? -10.521 -5.057 -2.562 1.00 97.19 83 PRO A N 1
ATOM 668 C CA . PRO A 1 83 ? -9.935 -5.681 -3.737 1.00 97.19 83 PRO A CA 1
ATOM 669 C C . PRO A 1 83 ? -9.071 -4.668 -4.484 1.00 97.19 83 PRO A C 1
ATOM 671 O O . PRO A 1 83 ? -9.491 -3.546 -4.756 1.00 97.19 83 PRO A O 1
ATOM 674 N N . MET A 1 84 ? -7.865 -5.100 -4.825 1.00 96.44 84 MET A N 1
ATOM 675 C CA . MET A 1 84 ? -6.821 -4.281 -5.412 1.00 96.44 84 MET A CA 1
ATOM 676 C C . MET A 1 84 ? -6.175 -4.972 -6.607 1.00 96.44 84 MET A C 1
ATOM 678 O O . MET A 1 84 ? -6.274 -6.191 -6.779 1.00 96.44 84 MET A O 1
ATOM 682 N N . LEU A 1 85 ? -5.465 -4.198 -7.420 1.00 96.94 85 LEU A N 1
ATOM 683 C CA . LEU A 1 85 ? -4.609 -4.709 -8.480 1.00 96.94 85 LEU A CA 1
ATOM 684 C C . LEU A 1 85 ? -3.155 -4.313 -8.216 1.00 96.94 85 LEU A C 1
ATOM 686 O O . LEU A 1 85 ? -2.797 -3.138 -8.288 1.00 96.94 85 LEU A O 1
ATOM 690 N N . LEU A 1 86 ? -2.319 -5.315 -7.961 1.00 96.50 86 LEU A N 1
ATOM 691 C CA . LEU A 1 86 ? -0.869 -5.186 -7.936 1.00 96.50 86 LEU A CA 1
ATOM 692 C C . LEU A 1 86 ? -0.367 -5.072 -9.379 1.00 96.50 86 LEU A C 1
ATOM 694 O O . LEU A 1 86 ? -0.714 -5.911 -10.217 1.00 96.50 86 LEU A O 1
ATOM 698 N N . VAL A 1 87 ? 0.413 -4.036 -9.680 1.00 95.69 87 VAL A N 1
ATOM 699 C CA . VAL A 1 87 ? 0.939 -3.768 -11.022 1.00 95.69 87 VAL A CA 1
ATOM 700 C C . VAL A 1 87 ? 2.430 -3.412 -10.973 1.00 95.69 87 VAL A C 1
ATOM 702 O O . VAL A 1 87 ? 2.835 -2.617 -10.120 1.00 95.69 87 VAL A O 1
ATOM 705 N N . PRO A 1 88 ? 3.249 -3.938 -11.899 1.00 94.56 88 PRO A N 1
ATOM 706 C CA . PRO A 1 88 ? 4.587 -3.411 -12.144 1.00 94.56 88 PRO A CA 1
ATOM 707 C C . PRO A 1 88 ? 4.503 -1.997 -12.738 1.00 94.56 88 PRO A C 1
ATOM 709 O O . PRO A 1 88 ? 3.666 -1.738 -13.607 1.00 94.56 88 PRO A O 1
ATOM 712 N N . MET A 1 89 ? 5.369 -1.090 -12.287 1.00 90.75 89 MET A N 1
ATOM 713 C CA . MET A 1 89 ? 5.505 0.281 -12.789 1.00 90.75 89 MET A CA 1
ATOM 714 C C . MET A 1 89 ? 6.985 0.645 -12.932 1.00 90.75 89 MET A C 1
ATOM 716 O O . MET A 1 89 ? 7.607 1.142 -11.992 1.00 90.75 89 MET A O 1
ATOM 720 N N . GLY A 1 90 ? 7.564 0.378 -14.105 1.00 88.38 90 GLY A N 1
ATOM 721 C CA . GLY A 1 90 ? 9.003 0.541 -14.328 1.00 88.38 90 GLY A CA 1
ATOM 722 C C . GLY A 1 90 ? 9.804 -0.322 -13.350 1.00 88.38 90 GLY A C 1
ATOM 723 O O . GLY A 1 90 ? 9.617 -1.534 -13.295 1.00 88.38 90 GLY A O 1
ATOM 724 N N . HIS A 1 91 ? 10.654 0.310 -12.537 1.00 88.00 91 HIS A N 1
ATOM 725 C CA . HIS A 1 91 ? 11.422 -0.360 -11.478 1.00 88.00 91 HIS A CA 1
ATOM 726 C C . HIS A 1 91 ? 10.661 -0.515 -10.149 1.00 88.00 91 HIS A C 1
ATOM 728 O O . HIS A 1 91 ? 11.226 -1.007 -9.170 1.00 88.00 91 HIS A O 1
ATOM 734 N N . HIS A 1 92 ? 9.396 -0.094 -10.095 1.00 91.75 92 HIS A N 1
ATOM 735 C CA . HIS A 1 92 ? 8.562 -0.100 -8.898 1.00 91.75 92 HIS A CA 1
ATOM 736 C C . HIS A 1 92 ? 7.407 -1.097 -9.001 1.00 91.75 92 HIS A C 1
ATOM 738 O O . HIS A 1 92 ? 7.059 -1.595 -10.072 1.00 91.75 92 HIS A O 1
ATOM 744 N N . VAL A 1 93 ? 6.766 -1.339 -7.860 1.00 94.75 93 VAL A N 1
ATOM 745 C CA . VAL A 1 93 ? 5.486 -2.042 -7.772 1.00 94.75 93 VAL A CA 1
ATOM 746 C C . VAL A 1 93 ? 4.488 -1.113 -7.123 1.00 94.75 93 VAL A C 1
ATOM 748 O O . VAL A 1 93 ? 4.792 -0.496 -6.101 1.00 94.75 93 VAL A O 1
ATOM 751 N N . ALA A 1 94 ? 3.296 -1.035 -7.695 1.00 95.19 94 ALA A N 1
ATOM 752 C CA . ALA A 1 94 ? 2.213 -0.249 -7.143 1.00 95.19 94 ALA A CA 1
ATOM 753 C C . ALA A 1 94 ? 0.980 -1.111 -6.889 1.00 95.19 94 ALA A C 1
ATOM 755 O O . ALA A 1 94 ? 0.682 -2.060 -7.618 1.00 95.19 94 ALA A O 1
ATOM 756 N N . ILE A 1 95 ? 0.233 -0.733 -5.861 1.00 95.12 95 ILE A N 1
ATOM 757 C CA . ILE A 1 95 ? -1.153 -1.134 -5.686 1.00 95.12 95 ILE A CA 1
ATOM 758 C C . ILE A 1 95 ? -2.010 -0.072 -6.370 1.00 95.12 95 ILE A C 1
ATOM 760 O O . ILE A 1 95 ? -1.874 1.125 -6.131 1.00 95.12 95 ILE A O 1
ATOM 764 N N . SER A 1 96 ? -2.882 -0.525 -7.256 1.00 93.38 96 SER A N 1
ATOM 765 C CA . SER A 1 96 ? -3.818 0.280 -8.036 1.00 93.38 96 SER A CA 1
ATOM 766 C C . SER A 1 96 ? -5.234 -0.244 -7.833 1.00 93.38 96 SER A C 1
ATOM 768 O O . SER A 1 96 ? -5.380 -1.366 -7.359 1.00 93.38 96 SER A O 1
ATOM 770 N N . ARG A 1 97 ? -6.247 0.524 -8.272 1.00 90.38 97 ARG A N 1
ATOM 771 C CA . ARG A 1 97 ? -7.687 0.177 -8.235 1.00 90.38 97 ARG A CA 1
ATOM 772 C C . ARG A 1 97 ? -8.159 -0.229 -6.833 1.00 90.38 97 ARG A C 1
ATOM 774 O O . ARG A 1 97 ? -7.838 -1.307 -6.380 1.00 90.38 97 ARG A O 1
ATOM 781 N N . GLY A 1 98 ? -8.943 0.598 -6.150 1.00 92.38 98 GLY A N 1
ATOM 782 C CA . GLY A 1 98 ? -9.335 0.334 -4.756 1.00 92.38 98 GLY A CA 1
ATOM 783 C C . GLY A 1 98 ? -8.556 1.178 -3.745 1.00 92.38 98 GLY A C 1
ATOM 784 O O . GLY A 1 98 ? -9.062 1.431 -2.656 1.00 92.38 98 GLY A O 1
ATOM 785 N N . TRP A 1 99 ? -7.358 1.669 -4.102 1.00 94.94 99 TRP A N 1
ATOM 786 C CA . TRP A 1 99 ? -6.539 2.510 -3.216 1.00 94.94 99 TRP A CA 1
ATOM 787 C C . TRP A 1 99 ? -7.282 3.776 -2.779 1.00 94.94 99 TRP A C 1
ATOM 789 O O . TRP A 1 99 ? -7.315 4.096 -1.594 1.00 94.94 99 TRP A O 1
ATOM 799 N N . ARG A 1 100 ? -7.938 4.453 -3.731 1.00 94.06 100 ARG A N 1
ATOM 800 C CA . ARG A 1 100 ? -8.758 5.639 -3.460 1.00 94.06 100 ARG A CA 1
ATOM 801 C C . ARG A 1 100 ? -9.877 5.335 -2.459 1.00 94.06 100 ARG A C 1
ATOM 803 O O . ARG A 1 100 ? -10.048 6.065 -1.495 1.00 94.06 100 ARG A O 1
ATOM 810 N N . GLN A 1 101 ? -10.593 4.236 -2.660 1.00 94.81 101 GLN A N 1
ATOM 811 C CA . GLN A 1 101 ? -11.698 3.850 -1.791 1.00 94.81 101 GLN A CA 1
ATOM 812 C C . GLN A 1 101 ? -11.206 3.502 -0.382 1.00 94.81 101 GLN A C 1
ATOM 814 O O . GLN A 1 101 ? -11.798 3.935 0.600 1.00 94.81 101 GLN A O 1
ATOM 819 N N . LEU A 1 102 ? -10.093 2.768 -0.277 1.00 95.12 102 LEU A N 1
ATOM 820 C CA . LEU A 1 102 ? -9.501 2.409 1.008 1.00 95.12 102 LEU A CA 1
ATOM 821 C C . LEU A 1 102 ? -9.056 3.652 1.782 1.00 95.12 102 LEU A C 1
ATOM 823 O O . LEU A 1 102 ? -9.381 3.766 2.963 1.00 95.12 102 LEU A O 1
ATOM 827 N N . ARG A 1 103 ? -8.331 4.580 1.144 1.00 93.62 103 ARG A N 1
ATOM 828 C CA . ARG A 1 103 ? -7.809 5.772 1.831 1.00 93.62 103 ARG A CA 1
ATOM 829 C C . ARG A 1 103 ? -8.924 6.738 2.251 1.00 93.62 103 ARG A C 1
ATOM 831 O O . ARG A 1 103 ? -8.856 7.275 3.347 1.00 93.62 103 ARG A O 1
ATOM 838 N N . GLU A 1 104 ? -9.969 6.896 1.433 1.00 93.62 104 GLU A N 1
ATOM 839 C CA . GLU A 1 104 ? -11.158 7.696 1.773 1.00 93.62 104 GLU A CA 1
ATOM 840 C C . GLU A 1 104 ? -11.910 7.061 2.946 1.00 93.62 104 GLU A C 1
ATOM 842 O O . GLU A 1 104 ? -12.201 7.712 3.941 1.00 93.62 104 GLU A O 1
ATOM 847 N N . ALA A 1 105 ? -12.140 5.750 2.896 1.00 94.25 105 ALA A N 1
ATOM 848 C CA . ALA A 1 105 ? -12.873 5.040 3.936 1.00 94.25 105 ALA A CA 1
ATOM 849 C C . ALA A 1 105 ? -12.118 4.909 5.272 1.00 94.25 105 ALA A C 1
ATOM 851 O O . ALA A 1 105 ? -12.724 4.514 6.277 1.00 94.25 105 ALA A O 1
ATOM 852 N N . ASN A 1 106 ? -10.806 5.156 5.277 1.00 92.56 106 ASN A N 1
ATOM 853 C CA . ASN A 1 106 ? -9.953 5.173 6.467 1.00 92.56 106 ASN A CA 1
ATOM 854 C C . ASN A 1 106 ? -9.468 6.590 6.831 1.00 92.56 106 ASN A C 1
ATOM 856 O O . ASN A 1 106 ? -8.675 6.706 7.754 1.00 92.56 106 ASN A O 1
ATOM 860 N N . ASN A 1 107 ? -9.958 7.642 6.156 1.00 92.38 107 ASN A N 1
ATOM 861 C CA . ASN A 1 107 ? -9.582 9.044 6.391 1.00 92.38 107 ASN A CA 1
ATOM 862 C C . ASN A 1 107 ? -8.063 9.281 6.435 1.00 92.38 107 ASN A C 1
ATOM 864 O O . ASN A 1 107 ? -7.573 10.022 7.279 1.00 92.38 107 ASN A O 1
ATOM 868 N N . VAL A 1 108 ? -7.323 8.636 5.534 1.00 93.19 108 VAL A N 1
ATOM 869 C CA . VAL A 1 108 ? -5.857 8.711 5.491 1.00 93.19 108 VAL A CA 1
ATOM 870 C C . VAL A 1 108 ? -5.404 10.117 5.088 1.00 93.19 108 VAL A C 1
ATOM 872 O O . VAL A 1 108 ? -5.828 10.624 4.044 1.00 93.19 108 VAL A O 1
ATOM 875 N N . GLN A 1 109 ? -4.504 10.716 5.866 1.00 93.31 109 GLN A N 1
ATOM 876 C CA . GLN A 1 109 ? -3.980 12.066 5.663 1.00 93.31 109 GLN A CA 1
ATOM 877 C C . GLN A 1 109 ? -2.481 12.075 5.350 1.00 93.31 109 GLN A C 1
ATOM 879 O O . GLN A 1 109 ? -1.759 11.099 5.546 1.00 93.31 109 GLN A O 1
ATOM 884 N N . ILE A 1 110 ? -2.005 13.197 4.803 1.00 94.12 110 ILE A N 1
ATOM 885 C CA . ILE A 1 110 ? -0.574 13.426 4.566 1.00 94.12 110 ILE A CA 1
ATOM 886 C C . ILE A 1 110 ? 0.131 13.478 5.920 1.00 94.12 110 ILE A C 1
ATOM 888 O O . ILE A 1 110 ? -0.331 14.161 6.824 1.00 94.12 110 ILE A O 1
ATOM 892 N N . GLY A 1 111 ? 1.268 12.797 6.033 1.00 93.25 111 GLY A N 1
ATOM 893 C CA . GLY A 1 111 ? 2.026 12.712 7.281 1.00 93.25 111 GLY A CA 1
ATOM 894 C C . GLY A 1 111 ? 1.665 11.505 8.144 1.00 93.25 111 GLY A C 1
ATOM 895 O O . GLY A 1 111 ? 2.474 11.134 8.992 1.00 93.25 111 GLY A O 1
ATOM 896 N N . ASP A 1 112 ? 0.543 10.828 7.877 1.00 93.38 112 ASP A N 1
ATOM 897 C CA . ASP A 1 112 ? 0.169 9.639 8.642 1.00 93.38 112 ASP A CA 1
ATOM 898 C C . ASP A 1 112 ? 1.198 8.513 8.447 1.00 93.38 112 ASP A C 1
ATOM 900 O O . ASP A 1 112 ? 1.571 8.193 7.303 1.00 93.38 112 ASP A O 1
ATOM 904 N N . PRO A 1 113 ? 1.652 7.865 9.533 1.00 93.81 113 PRO A N 1
ATOM 905 C CA . PRO A 1 113 ? 2.396 6.627 9.427 1.00 93.81 113 PRO A CA 1
ATOM 906 C C . PRO A 1 113 ? 1.451 5.502 8.998 1.00 93.81 113 PRO A C 1
ATOM 908 O O . PRO A 1 113 ? 0.363 5.316 9.545 1.00 93.81 113 PRO A O 1
ATOM 911 N N . TYR A 1 114 ? 1.895 4.697 8.038 1.00 94.81 114 TYR A N 1
ATOM 912 C CA . TYR A 1 114 ? 1.181 3.497 7.630 1.00 94.81 114 TYR A CA 1
ATOM 913 C C . TYR A 1 114 ? 2.110 2.289 7.555 1.00 94.81 114 TYR A C 1
ATOM 915 O O . TYR A 1 114 ? 3.295 2.395 7.232 1.00 94.81 114 TYR A O 1
ATOM 923 N N . LYS A 1 115 ? 1.545 1.111 7.820 1.00 95.44 115 LYS A N 1
ATOM 924 C CA . LYS A 1 115 ? 2.205 -0.189 7.704 1.00 95.44 115 LYS A CA 1
ATOM 925 C C . LYS A 1 115 ? 1.421 -1.079 6.753 1.00 95.44 115 LYS A C 1
ATOM 927 O O . LYS A 1 115 ? 0.200 -1.183 6.856 1.00 95.44 115 LYS A O 1
ATOM 932 N N . VAL A 1 116 ? 2.124 -1.771 5.864 1.00 96.25 116 VAL A N 1
ATOM 933 C CA . VAL A 1 116 ? 1.554 -2.872 5.078 1.00 96.25 116 VAL A CA 1
ATOM 934 C C . VAL A 1 116 ? 2.204 -4.164 5.533 1.00 96.25 116 VAL A C 1
ATOM 936 O O . VAL A 1 116 ? 3.427 -4.270 5.520 1.00 96.25 116 VAL A O 1
ATOM 939 N N . GLU A 1 117 ? 1.389 -5.146 5.905 1.00 96.25 117 GLU A N 1
ATOM 940 C CA . GLU A 1 117 ? 1.833 -6.456 6.379 1.00 96.25 117 GLU A CA 1
ATOM 941 C C . GLU A 1 117 ? 1.258 -7.570 5.501 1.00 96.25 117 GLU A C 1
ATOM 943 O O . GLU A 1 117 ? 0.049 -7.785 5.453 1.00 96.25 117 GLU A O 1
ATOM 948 N N . LEU A 1 118 ? 2.117 -8.292 4.786 1.00 96.56 118 LEU A N 1
ATOM 949 C CA . LEU A 1 118 ? 1.749 -9.420 3.942 1.00 96.56 118 LEU A CA 1
ATOM 950 C C . LEU A 1 118 ? 1.471 -10.665 4.792 1.00 96.56 118 LEU A C 1
ATOM 952 O O . LEU A 1 118 ? 2.386 -11.363 5.226 1.00 96.56 118 LEU A O 1
ATOM 956 N N . VAL A 1 119 ? 0.189 -10.981 4.959 1.00 96.06 119 VAL A N 1
ATOM 957 C CA . VAL A 1 119 ? -0.282 -12.125 5.753 1.00 96.06 119 VAL A CA 1
ATOM 958 C C . VAL A 1 119 ? -0.221 -13.422 4.953 1.00 96.06 119 VAL A C 1
ATOM 960 O O . VAL A 1 119 ? 0.170 -14.468 5.469 1.00 96.06 119 VAL A O 1
ATOM 963 N N . LYS A 1 120 ? -0.602 -13.373 3.671 1.00 95.12 120 LYS A N 1
ATOM 964 C CA . LYS A 1 120 ? -0.613 -14.545 2.791 1.00 95.12 120 LYS A CA 1
ATOM 965 C C . LYS A 1 120 ? -0.056 -14.197 1.422 1.00 95.12 120 LYS A C 1
ATOM 967 O O . LYS A 1 120 ? -0.627 -13.378 0.703 1.00 95.12 120 LYS A O 1
ATOM 972 N N . ASN A 1 121 ? 1.010 -14.889 1.031 1.00 93.00 121 ASN A N 1
ATOM 973 C CA . ASN A 1 121 ? 1.597 -14.784 -0.299 1.00 93.00 121 ASN A CA 1
ATOM 974 C C . ASN A 1 121 ? 1.156 -15.970 -1.172 1.00 93.00 121 ASN A C 1
ATOM 976 O O . ASN A 1 121 ? 1.808 -17.008 -1.205 1.00 93.00 121 ASN A O 1
ATOM 980 N N . GLY A 1 122 ? -0.007 -15.842 -1.814 1.00 90.81 122 GLY A N 1
ATOM 981 C CA . GLY A 1 122 ? -0.562 -16.857 -2.717 1.00 90.81 122 GLY A CA 1
ATOM 982 C C . GLY A 1 122 ? -0.824 -16.314 -4.122 1.00 90.81 122 GLY A C 1
ATOM 983 O O . GLY A 1 122 ? -0.309 -15.263 -4.514 1.00 90.81 122 GLY A O 1
ATOM 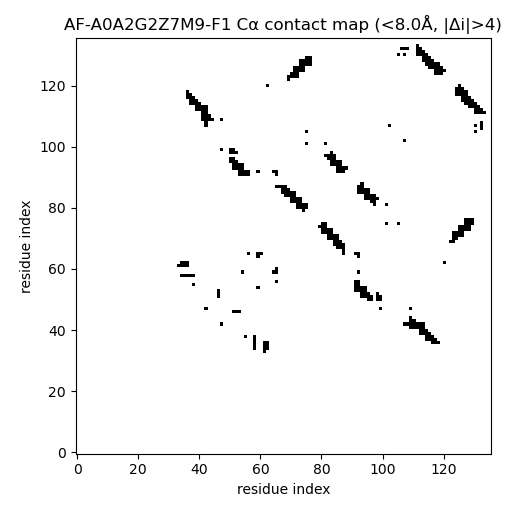984 N N . ILE A 1 123 ? -1.681 -17.009 -4.882 1.00 92.81 123 ILE A N 1
ATOM 985 C CA . ILE A 1 123 ? -2.143 -16.546 -6.205 1.00 92.81 123 ILE A CA 1
ATOM 986 C C . ILE A 1 123 ? -2.732 -15.134 -6.089 1.00 92.81 123 ILE A C 1
ATOM 988 O O . ILE A 1 123 ? -2.326 -14.237 -6.827 1.00 92.81 123 ILE A O 1
ATOM 992 N N . ILE A 1 124 ? -3.603 -14.936 -5.095 1.00 96.69 124 ILE A N 1
ATOM 993 C CA . ILE A 1 124 ? -4.126 -13.635 -4.672 1.00 96.69 124 ILE A CA 1
ATOM 994 C C . ILE A 1 124 ? -3.488 -13.309 -3.316 1.00 96.69 124 ILE A C 1
ATOM 996 O O . ILE A 1 124 ? -3.854 -13.934 -2.315 1.00 96.69 124 ILE A O 1
ATOM 1000 N N . PRO A 1 125 ? -2.510 -12.390 -3.260 1.00 96.38 125 PRO A N 1
ATOM 1001 C CA . PRO A 1 125 ? -1.912 -11.971 -2.003 1.00 96.38 125 PRO A CA 1
ATOM 1002 C C . PRO A 1 125 ? -2.938 -11.292 -1.093 1.00 96.38 125 PRO A C 1
ATOM 1004 O O . PRO A 1 125 ? -3.824 -10.578 -1.569 1.00 96.38 125 PRO A O 1
ATOM 1007 N N . ILE A 1 126 ? -2.794 -11.499 0.214 1.00 97.44 126 ILE A N 1
ATOM 1008 C CA . ILE A 1 126 ? -3.594 -10.833 1.244 1.00 97.44 126 ILE A CA 1
ATOM 1009 C C . ILE A 1 126 ? -2.636 -10.111 2.180 1.00 97.44 126 ILE A C 1
ATOM 1011 O O . ILE A 1 126 ? -1.743 -10.744 2.748 1.00 97.44 126 ILE A O 1
ATOM 1015 N N . ALA A 1 127 ? -2.834 -8.809 2.349 1.00 97.06 127 ALA A N 1
ATOM 1016 C CA . ALA A 1 127 ? -2.092 -8.006 3.310 1.00 97.06 127 ALA A CA 1
ATOM 1017 C C . ALA A 1 127 ? -3.034 -7.166 4.177 1.00 97.06 127 ALA A C 1
ATOM 1019 O O . ALA A 1 127 ? -4.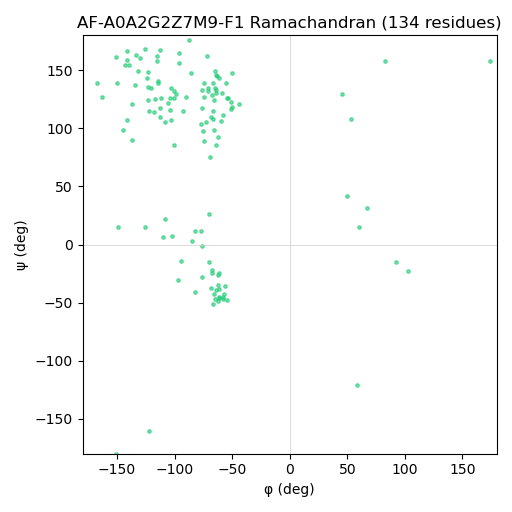187 -6.942 3.810 1.00 97.06 127 ALA A O 1
ATOM 1020 N N . VAL A 1 128 ? -2.542 -6.716 5.325 1.00 97.19 128 VAL A N 1
ATOM 1021 C CA . VAL A 1 128 ? -3.235 -5.784 6.215 1.00 97.19 128 VAL A CA 1
ATOM 1022 C C . VAL A 1 128 ? -2.622 -4.399 6.043 1.00 97.19 128 VAL A C 1
ATOM 1024 O O . VAL A 1 128 ? -1.401 -4.259 5.971 1.00 97.19 128 VAL A O 1
ATOM 1027 N N . PHE A 1 129 ? -3.477 -3.390 5.935 1.00 96.56 129 PHE A N 1
ATOM 1028 C CA . PHE A 1 129 ? -3.122 -1.981 5.912 1.00 96.56 129 PHE A CA 1
ATOM 1029 C C . PHE A 1 129 ? -3.449 -1.373 7.275 1.00 96.56 129 PHE A C 1
ATOM 1031 O O . PHE A 1 129 ? -4.613 -1.307 7.676 1.00 96.56 129 PHE A O 1
ATOM 1038 N N . HIS A 1 130 ? -2.411 -0.933 7.973 1.00 94.94 130 HIS A N 1
ATOM 1039 C CA . HIS A 1 130 ? -2.521 -0.194 9.221 1.00 94.94 130 HIS A CA 1
ATOM 1040 C C . HIS A 1 130 ? -2.227 1.267 8.914 1.00 94.94 130 HIS A C 1
ATOM 1042 O O . HIS A 1 130 ? -1.183 1.568 8.343 1.00 94.94 130 HIS A O 1
ATOM 1048 N N . CYS A 1 131 ? -3.129 2.159 9.292 1.00 92.12 131 CYS A N 1
ATOM 1049 C CA . CYS A 1 131 ? -2.907 3.596 9.270 1.00 92.12 131 CYS A CA 1
ATOM 1050 C C . CYS A 1 131 ? -3.573 4.119 10.529 1.00 92.12 131 CYS A C 1
ATOM 1052 O O . CYS A 1 131 ? -4.798 4.052 10.654 1.00 92.12 131 CYS A O 1
ATOM 1054 N N . GLU A 1 132 ? -2.755 4.511 11.495 1.00 75.94 132 GLU A N 1
ATOM 1055 C CA . GLU A 1 132 ? -3.241 5.106 12.728 1.00 75.94 132 GLU A CA 1
ATOM 1056 C C . GLU A 1 132 ? -3.235 6.607 12.518 1.00 75.94 132 GLU A C 1
ATOM 1058 O O . GLU A 1 132 ? -2.186 7.215 12.312 1.00 75.94 132 GLU A O 1
ATOM 1063 N N . TYR A 1 133 ? -4.429 7.186 12.524 1.00 64.62 133 TYR A N 1
ATOM 1064 C CA . TYR A 1 133 ? -4.560 8.625 12.555 1.00 64.62 133 TYR A CA 1
ATOM 1065 C C . TYR A 1 133 ? -4.172 9.086 13.959 1.00 64.62 133 TYR A C 1
ATOM 1067 O O . TYR A 1 133 ? -4.912 8.845 14.919 1.00 64.62 133 TYR A O 1
ATOM 1075 N N . MET A 1 134 ? -2.984 9.674 14.100 1.00 54.50 134 MET A N 1
ATOM 1076 C CA . MET A 1 134 ? -2.576 10.271 15.365 1.00 54.50 134 MET A CA 1
ATOM 1077 C C . MET A 1 134 ? -3.329 11.593 15.516 1.00 54.50 134 MET A C 1
ATOM 1079 O O . MET A 1 134 ? -2.935 12.607 14.951 1.00 54.50 134 MET A O 1
ATOM 1083 N N . PHE A 1 135 ? -4.436 11.577 16.259 1.00 49.09 135 PHE A N 1
ATOM 1084 C CA . PHE A 1 135 ? -4.989 12.807 16.814 1.00 49.09 135 PHE A CA 1
ATOM 1085 C C . PHE A 1 135 ? -4.007 13.300 17.887 1.00 49.09 135 PHE A C 1
ATOM 1087 O O . PHE A 1 135 ? -3.877 12.665 18.934 1.00 49.09 135 PHE A O 1
ATOM 1094 N N . THR A 1 136 ? -3.311 14.401 17.622 1.00 44.09 136 THR A N 1
ATOM 1095 C CA . THR A 1 136 ? -2.731 15.262 18.665 1.00 44.09 136 THR A CA 1
ATOM 1096 C C . THR A 1 136 ? -3.455 16.587 18.661 1.00 44.09 136 THR A C 1
ATOM 1098 O O . THR A 1 136 ? -3.617 17.125 17.542 1.00 44.09 136 THR A O 1
#

Solvent-accessible surface area (backbone atoms only — not comparable to full-atom values): 8386 Å² total; per-residue (Å²): 136,90,88,83,89,84,91,82,89,85,90,83,87,79,85,80,79,74,77,75,79,78,80,69,76,82,68,71,75,71,96,58,89,79,41,54,46,52,53,76,52,63,39,45,65,66,52,69,77,42,64,37,42,76,52,59,58,69,42,29,54,54,65,70,41,48,90,37,74,38,55,29,37,40,27,40,86,85,69,48,76,40,65,30,34,34,33,57,52,92,94,36,30,28,39,26,57,47,45,60,59,52,37,62,78,62,69,68,52,72,68,32,50,34,34,45,35,57,77,39,92,57,89,59,31,34,28,38,42,46,67,61,81,79,86,126

Mean predicted aligned error: 13.03 Å

Secondary structure (DSSP, 8-state):
-----------------PPPPP--------TTTT---EEEEE--HHHHHSSEEEEPHHHHHHTT-TT--EEEEEEETT--EEEEEEEEETTEEEEESSHHHHHHHTT--TT-EEEEEEEE-SSS-EEEEEE-----

Sequence (136 aa):
MHHFSPKGKKSKSDSKRVPAPRKEAYLPALPFANANRQFVSTINPYSLCNPYLYLQLAFAKSNGLVNKRCKMILRDLKQRSWPMLLVPMGHHVAISRGWRQLREANNVQIGDPYKVELVKNGIIPIAVFHCEYMFT

Organism: Capsicum annuum (NCBI:txid4072)

Radius of gyration: 30.55 Å; Cα contacts (8 Å, |Δi|>4): 212; chains: 1; bounding box: 66×95×44 Å

pLDDT: mean 80.06, std 22.03, range [32.0, 98.0]

InterPro domains:
  IPR003340 B3 DNA binding domain [PF02362] (42-121)
  IPR003340 B3 DNA binding domain [PS50863] (38-132)
  IPR003340 B3 DNA binding domain [SM01019] (39-132)
  IPR003340 B3 DNA binding domain [cd10017] (39-112)
  IPR015300 DNA-binding pseudobarrel domain superfamily [G3DSA:2.40.330.10] (20-133)
  IPR015300 DNA-binding pseudobarrel domain superfamily [SSF101936] (35-130)
  IPR039218 REM family [PTHR31674] (21-120)

Nearest PDB structures (foldseek):
  4i1k-assembly2_B  TM=8.211E-01  e=6.899E-07  Arabidopsis thaliana
  5os9-assembly2_B  TM=8.044E-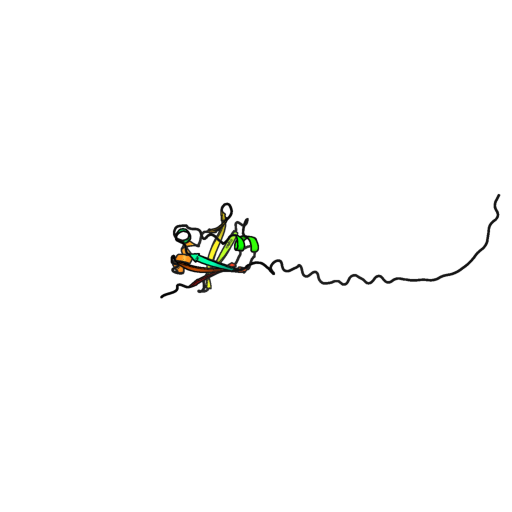01  e=1.679E-05  Arabidopsis thaliana
  1yel-assembly1_A  TM=7.286E-01  e=4.801E-06  Arabidopsis thaliana
  6sdg-assembly1_B  TM=7.212E-01  e=4.032E-05  Marchantia polymorpha
  6j9b-assembly2_D  TM=6.558E-01  e=2.476E-04  Arabidopsis thaliana